Protein AF-A0A8J5RAQ7-F1 (afdb_monomer_lite)

Sequence (171 aa):
MHFQDSLPRLPIPKLEDSCRRYLKAQQPILTAKEFKETSTCVLKFLSDEGPPLQKLLLEDDKYNKHTSYISGYWFDMYLRDRKPLPINYNPLLVFVQEQNLRYNKPLVKATNLVISSARFMKSLRAGILEPEVFHLDPKKSDTDLFRKVTGLLPSKIATYGAYLFKVRIFL

Secondary structure (DSSP, 8-state):
--SGGGPPPPPPPPHHHHHHHHHHHHTTTS-HHHHHHHHHHHHHHHHTTHHHHHHHHHHHHHH-TTS-TTHHHHHHHHHH--S-HHHHT-----PPPPSSGGGGSHHHHHHHHHHHHHHHHHHHHTT-SPPP-EESSHHHHSSHHHHHHHHHS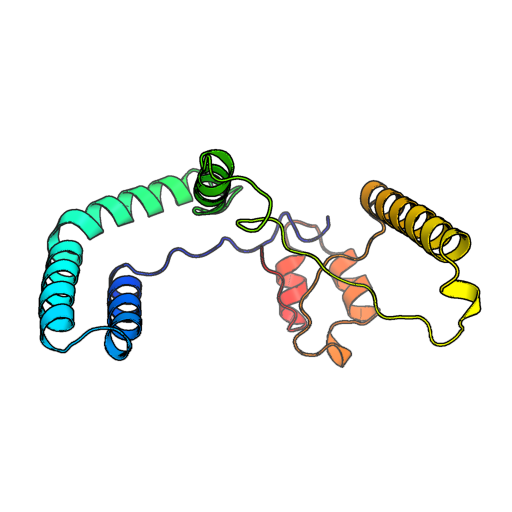-TTTHHHHHHHTTEE---

InterPro domains:
  IPR000542 Acyltransferase ChoActase/COT/CPT [PTHR22589] (2-148)
  IPR039551 Choline/Carnitine o-acyltransferase, domain 1 and 2 [PF00755] (10-135)

pLDDT: mean 94.73, std 5.88, range [50.19, 98.75]

Organism: NCBI:txid2053667

Radius of gyration: 23.25 Å; chains: 1; bounding box: 52×46×55 Å

Foldseek 3Di:
DQQLLAADADDDDDLVVVLVVVLVVCVVPDDPVVSVVSNVVSVCCVVPVVVVVVVVLVVVCVVPVSHYSCPVVVVCVVVPDPPDCPPPPDDDDDDDDDPDCVCVPPVNVVVVVVVVVVVVVVCVVVVNPDDDWAAPPCVQQVDPVNCVQLVPDHNNCSQVSSVVSVIHDHD

Structure (mmCIF, N/CA/C/O backbone):
data_AF-A0A8J5RAQ7-F1
#
_entry.id   AF-A0A8J5RAQ7-F1
#
loop_
_atom_site.group_PDB
_atom_site.id
_atom_site.type_symbol
_atom_site.label_atom_id
_atom_site.label_alt_id
_atom_site.label_comp_id
_atom_site.label_asym_id
_atom_site.label_en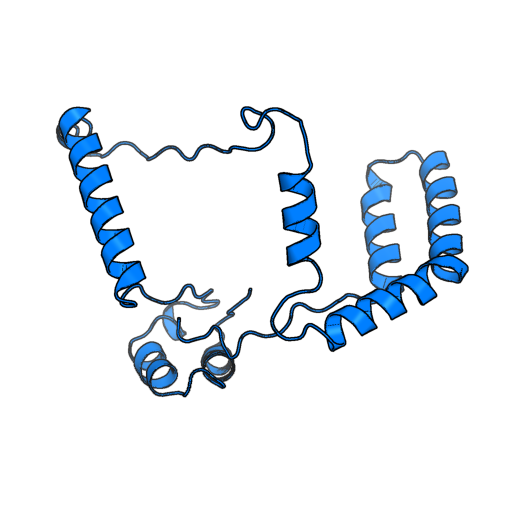tity_id
_atom_site.label_seq_id
_atom_site.pdbx_PDB_ins_code
_atom_site.Cartn_x
_atom_site.Cartn_y
_atom_site.Cartn_z
_atom_site.occupancy
_atom_site.B_iso_or_equiv
_atom_site.auth_seq_id
_atom_site.auth_comp_id
_atom_site.auth_asym_id
_atom_site.auth_atom_id
_atom_site.pdbx_PDB_model_num
ATOM 1 N N . MET A 1 1 ? 2.631 -12.328 -14.528 1.00 85.31 1 MET A N 1
ATOM 2 C CA . MET A 1 1 ? 1.891 -12.049 -13.274 1.00 85.31 1 MET A CA 1
ATOM 3 C C . MET A 1 1 ? 1.709 -13.335 -12.462 1.00 85.31 1 MET A C 1
ATOM 5 O O . MET A 1 1 ? 0.592 -13.761 -12.224 1.00 85.31 1 MET A O 1
ATOM 9 N N . HIS A 1 2 ? 2.803 -13.988 -12.058 1.00 93.38 2 HIS A N 1
ATOM 10 C CA . HIS A 1 2 ? 2.743 -15.377 -11.573 1.00 93.38 2 HIS A CA 1
ATOM 11 C C . HIS A 1 2 ? 2.092 -15.554 -10.194 1.00 93.38 2 HIS A C 1
ATOM 13 O O . HIS A 1 2 ? 1.360 -16.510 -9.967 1.00 93.38 2 HIS A O 1
ATOM 19 N N . PHE A 1 3 ? 2.348 -14.620 -9.278 1.00 94.81 3 PHE A N 1
ATOM 20 C CA . PHE A 1 3 ? 1.933 -14.721 -7.876 1.00 94.81 3 PHE A CA 1
ATOM 21 C C . PHE A 1 3 ? 0.544 -14.137 -7.585 1.00 94.81 3 PHE A C 1
ATOM 23 O O . PHE A 1 3 ? -0.001 -14.397 -6.517 1.00 94.81 3 PHE A O 1
ATOM 30 N N . GLN A 1 4 ? -0.031 -13.373 -8.522 1.00 94.00 4 GLN A N 1
ATOM 31 C CA . GLN A 1 4 ? -1.213 -12.534 -8.281 1.00 94.00 4 GLN A CA 1
ATOM 32 C C . GLN A 1 4 ? -2.428 -13.339 -7.789 1.00 94.00 4 GLN A C 1
ATOM 34 O O . GLN A 1 4 ? -3.054 -12.953 -6.808 1.00 94.00 4 GLN A O 1
ATOM 39 N N . ASP A 1 5 ? -2.690 -14.507 -8.382 1.00 94.00 5 ASP A N 1
ATOM 40 C CA . ASP A 1 5 ? -3.834 -15.365 -8.029 1.00 94.00 5 ASP A CA 1
ATOM 41 C C . ASP A 1 5 ? -3.750 -15.994 -6.627 1.00 94.00 5 ASP A C 1
ATOM 43 O O . ASP A 1 5 ? -4.735 -16.548 -6.139 1.00 94.00 5 ASP A O 1
ATOM 47 N N . SER A 1 6 ? -2.576 -15.965 -5.991 1.00 95.06 6 SER A N 1
ATOM 48 C CA . SER A 1 6 ? -2.341 -16.560 -4.669 1.00 95.06 6 SER A CA 1
ATOM 49 C C . SER A 1 6 ? -1.856 -15.567 -3.620 1.00 95.06 6 SER A C 1
ATOM 51 O O . SER A 1 6 ? -1.401 -15.988 -2.555 1.00 95.06 6 SER A O 1
ATOM 53 N N . LEU A 1 7 ? -1.939 -14.261 -3.892 1.00 95.19 7 LEU A N 1
ATOM 54 C CA . LEU A 1 7 ? -1.598 -13.250 -2.894 1.00 95.19 7 LEU A CA 1
ATOM 55 C C . LEU A 1 7 ? -2.522 -13.363 -1.673 1.00 95.19 7 LEU A C 1
ATOM 57 O O . LEU A 1 7 ? -3.730 -13.580 -1.821 1.00 95.19 7 LEU A O 1
ATOM 61 N N . PRO A 1 8 ? -1.983 -13.219 -0.448 1.00 94.38 8 PRO A N 1
ATOM 62 C CA . PRO A 1 8 ? -2.818 -13.181 0.736 1.00 94.38 8 PRO A CA 1
ATOM 63 C C . PRO A 1 8 ? -3.698 -11.934 0.709 1.00 94.38 8 PRO A C 1
ATOM 65 O O . PRO A 1 8 ? -3.305 -10.864 0.245 1.00 94.38 8 PRO A O 1
ATOM 68 N N . ARG A 1 9 ? -4.888 -12.061 1.284 1.00 94.62 9 ARG A N 1
ATOM 69 C CA . ARG A 1 9 ? -5.801 -10.932 1.431 1.00 94.62 9 ARG A CA 1
ATOM 70 C C . ARG A 1 9 ? -5.270 -9.964 2.483 1.00 94.62 9 ARG A C 1
ATOM 72 O O . ARG A 1 9 ? -4.732 -10.392 3.507 1.00 94.62 9 ARG A O 1
ATOM 79 N N . LEU A 1 10 ? -5.462 -8.670 2.245 1.00 96.56 10 LEU A N 1
ATOM 80 C CA . LEU A 1 10 ? -5.113 -7.638 3.214 1.00 96.56 10 LEU A CA 1
ATOM 81 C C . LEU A 1 10 ? -6.011 -7.788 4.458 1.00 96.56 10 LEU A C 1
ATOM 83 O O . LEU A 1 10 ? -7.233 -7.729 4.323 1.00 96.56 10 LEU A O 1
ATOM 87 N N . PRO A 1 11 ? -5.449 -7.998 5.659 1.00 96.75 11 PRO A N 1
ATOM 88 C CA . PRO A 1 11 ? -6.258 -8.216 6.847 1.00 96.75 11 PRO A CA 1
ATOM 89 C C . PRO A 1 11 ? -6.886 -6.910 7.342 1.00 96.75 11 PRO A C 1
ATOM 91 O O . PRO A 1 11 ? -6.221 -5.876 7.405 1.00 96.75 11 PRO A O 1
ATOM 94 N N . ILE A 1 12 ? -8.139 -6.989 7.793 1.00 98.25 12 ILE A N 1
ATOM 95 C CA . ILE A 1 12 ? -8.783 -5.922 8.563 1.00 98.25 12 ILE A CA 1
ATOM 96 C C . ILE A 1 12 ? -8.392 -6.095 10.044 1.00 98.25 12 ILE A C 1
ATOM 98 O O . ILE A 1 12 ? -8.643 -7.162 10.616 1.00 98.25 12 ILE A O 1
ATOM 102 N N . PRO A 1 13 ? -7.765 -5.095 10.694 1.00 98.31 13 PRO A N 1
ATOM 103 C CA . PRO A 1 13 ? -7.414 -5.177 12.111 1.00 98.31 13 PRO A CA 1
ATOM 104 C C . PRO A 1 13 ? -8.646 -5.268 13.021 1.00 98.31 13 PRO A C 1
ATOM 106 O O . PRO A 1 13 ? -9.733 -4.812 12.667 1.00 98.31 13 PRO A O 1
ATOM 109 N N . LYS A 1 14 ? -8.456 -5.792 14.238 1.00 98.50 14 LYS A N 1
ATOM 110 C CA . LYS A 1 14 ? -9.470 -5.709 15.298 1.00 98.50 14 LYS A CA 1
ATOM 111 C C . LYS A 1 14 ? -9.755 -4.247 15.647 1.00 98.50 14 LYS A C 1
ATOM 113 O O . LYS A 1 14 ? -8.825 -3.438 15.710 1.00 98.50 14 LYS A O 1
ATOM 118 N N . LEU A 1 15 ? -11.020 -3.930 15.916 1.00 98.62 15 LEU A N 1
ATOM 119 C CA . LEU A 1 15 ? -11.459 -2.569 16.220 1.00 98.62 15 LEU A CA 1
ATOM 120 C C . LEU A 1 15 ? -10.743 -2.016 17.462 1.00 98.62 15 LEU A C 1
ATOM 122 O O . LEU A 1 15 ? -10.213 -0.907 17.431 1.00 98.62 15 LEU A O 1
ATOM 126 N N . GLU A 1 16 ? -10.622 -2.827 18.514 1.00 98.44 16 GLU A N 1
ATOM 127 C CA . GLU A 1 16 ? -9.943 -2.483 19.766 1.00 98.44 16 GLU A CA 1
ATOM 128 C C . GLU A 1 16 ? -8.465 -2.149 19.530 1.00 98.44 16 GLU A C 1
ATOM 130 O O . GLU A 1 16 ? -7.929 -1.191 20.093 1.00 98.44 16 GLU A O 1
ATOM 135 N N . ASP A 1 17 ? -7.794 -2.925 18.671 1.00 98.62 17 ASP A N 1
ATOM 136 C CA . ASP A 1 17 ? -6.394 -2.697 18.323 1.00 98.62 17 ASP A CA 1
ATOM 137 C C . ASP A 1 17 ? -6.215 -1.399 17.537 1.00 98.62 17 ASP A C 1
ATOM 139 O O . ASP A 1 17 ? -5.266 -0.659 17.810 1.00 98.62 17 ASP A O 1
ATOM 143 N N . SER A 1 18 ? -7.119 -1.105 16.601 1.00 98.56 18 SER A N 1
ATOM 144 C CA . SER A 1 18 ? -7.130 0.155 15.852 1.00 98.56 18 SER A CA 1
ATOM 145 C C . SER A 1 18 ? -7.355 1.352 16.776 1.00 98.56 18 SER A C 1
ATOM 147 O O . SER A 1 18 ? -6.537 2.271 16.773 1.00 98.56 18 SER A O 1
ATOM 149 N N . CYS A 1 19 ? -8.376 1.316 17.640 1.00 98.62 19 CYS A N 1
ATOM 150 C CA . CYS A 1 19 ? -8.656 2.368 18.624 1.00 98.62 19 CYS A CA 1
ATOM 151 C C . CYS A 1 19 ? -7.471 2.599 19.575 1.00 98.62 19 CYS A C 1
ATOM 153 O O . CYS A 1 19 ? -7.057 3.736 19.813 1.00 98.62 19 CYS A O 1
ATOM 155 N N . ARG A 1 20 ? -6.858 1.522 20.076 1.00 98.56 20 ARG A N 1
ATOM 156 C CA . ARG A 1 20 ? -5.684 1.597 20.956 1.00 98.56 20 ARG A CA 1
ATOM 157 C C . ARG A 1 20 ? -4.463 2.183 20.248 1.00 98.56 20 ARG A C 1
ATOM 159 O O . ARG A 1 20 ? -3.741 2.983 20.841 1.00 98.56 20 ARG A O 1
ATOM 166 N N . ARG A 1 21 ? -4.185 1.767 19.007 1.00 98.75 21 ARG A N 1
ATOM 167 C CA . ARG A 1 21 ? -3.069 2.306 18.205 1.00 98.75 21 ARG A CA 1
ATOM 168 C C . ARG A 1 21 ? -3.299 3.775 17.860 1.00 98.75 21 ARG A C 1
ATOM 170 O O . ARG A 1 21 ? -2.355 4.550 17.964 1.00 98.75 21 ARG A O 1
ATOM 177 N N . TYR A 1 22 ? -4.536 4.151 17.537 1.00 98.62 22 TYR A N 1
ATOM 178 C CA . TYR A 1 22 ? -4.931 5.537 17.314 1.00 98.62 22 TYR A CA 1
ATOM 179 C C . TYR A 1 22 ? -4.633 6.402 18.543 1.00 98.62 22 TYR A C 1
ATOM 181 O O . TYR A 1 22 ? -3.881 7.363 18.429 1.00 98.62 22 TYR A O 1
ATOM 189 N N . LEU A 1 23 ? -5.099 6.016 19.737 1.00 98.56 23 LEU A N 1
ATOM 190 C CA . LEU A 1 23 ? -4.802 6.771 20.962 1.00 98.56 23 LEU A CA 1
ATOM 191 C C . LEU A 1 23 ? -3.295 6.864 21.239 1.00 98.56 23 LEU A C 1
ATOM 193 O O . LEU A 1 23 ? -2.795 7.945 21.532 1.00 98.56 23 LEU A O 1
ATOM 197 N N . LYS A 1 24 ? -2.533 5.777 21.067 1.00 98.50 24 LYS A N 1
ATOM 198 C CA . LYS A 1 24 ? -1.066 5.836 21.209 1.00 98.50 24 LYS A CA 1
ATOM 199 C C . LYS A 1 24 ? -0.411 6.841 20.253 1.00 98.50 24 LYS A C 1
ATOM 201 O O . LYS A 1 24 ? 0.552 7.489 20.645 1.00 98.50 24 LYS A O 1
ATOM 206 N N . ALA A 1 25 ? -0.917 6.973 19.028 1.00 98.50 25 ALA A N 1
ATOM 207 C CA . ALA A 1 25 ? -0.409 7.933 18.049 1.00 98.50 25 ALA A CA 1
ATOM 208 C C . ALA A 1 25 ? -0.816 9.386 18.359 1.00 98.50 25 ALA A C 1
ATOM 210 O O . ALA A 1 25 ? -0.086 10.305 18.001 1.00 98.50 25 ALA A O 1
ATOM 211 N N . GLN A 1 26 ? -1.945 9.592 19.046 1.00 98.44 26 GLN A N 1
ATOM 212 C CA . GLN A 1 26 ? -2.427 10.914 19.466 1.00 98.44 26 GLN A CA 1
ATOM 213 C C . GLN A 1 26 ? -1.694 11.457 20.702 1.00 98.44 26 GLN A C 1
ATOM 215 O O . GLN A 1 26 ? -1.504 12.662 20.842 1.00 98.44 26 GLN A O 1
ATOM 220 N N . GLN A 1 27 ? -1.252 10.575 21.600 1.00 96.56 27 GLN A N 1
ATOM 221 C CA . GLN A 1 27 ? -0.605 10.957 22.857 1.00 96.56 27 GLN A CA 1
ATOM 222 C C . GLN A 1 27 ? 0.580 11.943 22.725 1.00 96.56 27 GLN A C 1
ATOM 224 O O . GLN A 1 27 ? 0.654 12.848 23.551 1.00 96.56 27 GLN A O 1
ATOM 229 N N . PRO A 1 28 ? 1.503 11.823 21.745 1.00 98.12 28 PRO A N 1
ATOM 230 C CA . PRO A 1 28 ? 2.619 12.766 21.618 1.00 98.12 28 PRO A CA 1
ATOM 231 C C . PRO A 1 28 ? 2.253 14.120 20.990 1.00 98.12 28 PRO A C 1
ATOM 233 O O . PRO A 1 28 ? 3.082 15.024 21.029 1.00 98.12 28 PRO A O 1
ATOM 236 N N . ILE A 1 29 ? 1.069 14.264 20.383 1.00 98.19 29 ILE A N 1
ATOM 237 C CA . ILE A 1 29 ? 0.679 15.479 19.641 1.00 98.19 29 ILE A CA 1
ATOM 238 C C . ILE A 1 29 ? -0.403 16.304 20.341 1.00 98.19 29 ILE A C 1
ATOM 240 O O . ILE A 1 29 ? -0.533 17.491 20.055 1.00 98.19 29 ILE A O 1
ATOM 244 N N . LEU A 1 30 ? -1.161 15.698 21.256 1.00 98.44 30 LEU A N 1
ATOM 245 C CA . LEU A 1 30 ? -2.241 16.358 21.982 1.00 98.44 30 LEU A CA 1
ATOM 246 C C . LEU A 1 30 ? -1.800 16.814 23.372 1.00 98.44 30 LEU A C 1
ATOM 248 O O . LEU A 1 30 ? -1.017 16.151 24.055 1.00 98.44 30 LEU A O 1
ATOM 252 N N . THR A 1 31 ? -2.386 17.910 23.846 1.00 98.56 31 THR A N 1
ATOM 253 C CA . THR A 1 31 ? -2.317 18.265 25.265 1.00 98.56 31 THR A CA 1
ATOM 254 C C . THR A 1 31 ? -3.064 17.233 26.117 1.00 98.56 31 THR A C 1
ATOM 256 O O . THR A 1 31 ? -3.940 16.505 25.644 1.00 98.56 31 THR A O 1
ATOM 259 N N . ALA A 1 32 ? -2.781 17.194 27.422 1.00 98.12 32 ALA A N 1
ATOM 260 C CA . ALA A 1 32 ? -3.450 16.266 28.338 1.00 98.12 32 ALA A CA 1
ATOM 261 C C . ALA A 1 32 ? -4.986 16.416 28.341 1.00 98.12 32 ALA A C 1
ATOM 263 O O . ALA A 1 32 ? -5.707 15.424 28.476 1.00 98.12 32 ALA A O 1
ATOM 264 N N . LYS A 1 33 ? -5.490 17.647 28.173 1.00 98.38 33 LYS A N 1
ATOM 265 C CA . LYS A 1 33 ? -6.929 17.929 28.099 1.00 98.38 33 LYS A CA 1
ATOM 266 C C . LYS A 1 33 ? -7.544 17.348 26.819 1.00 98.38 33 LYS A C 1
ATOM 268 O O . LYS A 1 33 ? -8.485 16.565 26.911 1.00 98.38 33 LYS A O 1
ATOM 273 N N . GLU A 1 34 ? -6.975 17.661 25.656 1.00 98.50 34 GLU A N 1
ATOM 274 C CA . GLU A 1 34 ? -7.447 17.163 24.352 1.00 98.50 34 GLU A CA 1
ATOM 275 C C . GLU A 1 34 ? -7.351 15.638 24.254 1.00 98.50 34 GLU A C 1
ATOM 277 O O . GLU A 1 34 ? -8.241 14.979 23.714 1.00 98.50 34 GLU A O 1
ATOM 282 N N . PHE A 1 35 ? -6.296 15.046 24.819 1.00 98.62 35 PHE A N 1
ATOM 283 C CA . PHE A 1 35 ? -6.138 13.597 24.860 1.00 98.62 35 PHE A CA 1
ATOM 284 C C . PHE A 1 35 ? -7.243 12.923 25.682 1.00 98.62 35 PHE A C 1
ATOM 286 O O . PHE A 1 35 ? -7.760 11.876 25.283 1.00 98.62 35 PHE A O 1
ATOM 293 N N . LYS A 1 36 ? -7.644 13.519 26.814 1.00 98.50 36 LYS A N 1
ATOM 294 C CA . LYS A 1 36 ? -8.751 13.016 27.643 1.00 98.50 36 LYS A CA 1
ATOM 295 C C . LYS A 1 36 ? -10.087 13.079 26.899 1.00 98.50 36 LYS A C 1
ATOM 297 O O . LYS A 1 36 ? -10.853 12.113 26.931 1.00 98.50 36 LYS A O 1
ATOM 302 N N . GLU A 1 37 ? -10.353 14.188 26.215 1.00 98.50 37 GLU A N 1
ATOM 303 C CA . GLU A 1 37 ? -11.547 14.357 25.378 1.00 98.50 37 GLU A CA 1
ATOM 304 C C . GLU A 1 37 ? -11.559 13.325 24.238 1.00 98.50 37 GLU A C 1
ATOM 306 O O . GLU A 1 37 ? -12.511 12.556 24.101 1.00 98.50 37 GLU A O 1
ATOM 311 N N . THR A 1 38 ? -10.445 13.197 23.512 1.00 98.56 38 THR A N 1
ATOM 312 C CA . THR A 1 38 ? -10.267 12.216 22.429 1.00 98.56 38 THR A CA 1
ATOM 313 C C . THR A 1 38 ? -10.455 10.780 22.916 1.00 98.56 38 THR A C 1
ATOM 315 O O . THR A 1 38 ? -11.150 9.993 22.276 1.00 98.56 38 THR A O 1
ATOM 318 N N . SER A 1 39 ? -9.883 10.431 24.070 1.00 98.31 39 SER A N 1
ATOM 319 C CA . SER A 1 39 ? -10.031 9.102 24.676 1.00 98.31 39 SER A CA 1
ATOM 320 C C . SER A 1 39 ? -11.489 8.783 24.987 1.00 98.31 39 SER A C 1
ATOM 322 O O . SER A 1 39 ? -11.940 7.670 24.731 1.00 98.31 39 SER A O 1
ATOM 324 N N . THR A 1 40 ? -12.247 9.766 25.475 1.00 98.44 40 THR A N 1
ATOM 325 C CA . THR A 1 40 ? -13.681 9.606 25.753 1.00 98.44 40 THR A CA 1
ATOM 326 C C . THR A 1 40 ? -14.462 9.328 24.466 1.00 98.44 40 THR A C 1
ATOM 328 O O . THR A 1 40 ? -15.258 8.390 24.424 1.00 98.44 40 THR A O 1
ATOM 331 N N . CYS A 1 41 ? -14.190 10.075 23.391 1.00 98.56 41 CYS A N 1
ATOM 332 C CA . CYS A 1 41 ? -14.810 9.848 22.082 1.00 98.56 41 CYS A CA 1
ATOM 333 C C . CYS A 1 41 ? -14.483 8.459 21.518 1.00 98.56 41 CYS A C 1
ATOM 335 O O . CYS A 1 41 ? -15.378 7.760 21.047 1.00 98.56 41 CYS A O 1
ATOM 337 N N . VAL A 1 42 ? -13.220 8.030 21.602 1.00 98.50 42 VAL A N 1
ATOM 338 C CA . VAL A 1 42 ? -12.786 6.712 21.112 1.00 98.50 42 VAL A CA 1
ATOM 339 C C . VAL A 1 42 ? -13.439 5.579 21.899 1.00 98.50 42 VAL A C 1
ATOM 341 O O . VAL A 1 42 ? -13.849 4.590 21.298 1.00 98.50 42 VAL A O 1
ATOM 344 N N . LEU A 1 43 ? -13.573 5.716 23.222 1.00 98.12 43 LEU A N 1
ATOM 345 C CA . LEU A 1 43 ? -14.268 4.724 24.045 1.00 98.12 43 LEU A CA 1
ATOM 346 C C . LEU A 1 43 ? -15.754 4.636 23.688 1.00 98.12 43 LEU A C 1
ATOM 348 O O . LEU A 1 43 ? -16.264 3.529 23.542 1.00 98.12 43 LEU A O 1
ATOM 352 N N . LYS A 1 44 ? -16.424 5.778 23.476 1.00 98.44 44 LYS A N 1
ATOM 353 C CA . LYS A 1 44 ? -17.820 5.802 23.020 1.00 98.44 44 LYS A CA 1
ATOM 354 C C . LYS A 1 44 ? -17.974 5.134 21.652 1.00 98.44 44 LYS A C 1
ATOM 356 O O . LYS A 1 44 ? -18.860 4.303 21.480 1.00 98.44 44 LYS A O 1
ATOM 361 N N . PHE A 1 45 ? -17.093 5.453 20.703 1.00 98.69 45 PHE A N 1
ATOM 362 C CA . PHE A 1 45 ? -17.083 4.818 19.385 1.00 98.69 45 PHE A CA 1
ATOM 363 C C . PHE A 1 45 ? -16.895 3.303 19.499 1.00 98.69 45 PHE A C 1
ATOM 365 O O . PHE A 1 45 ? -17.622 2.545 18.869 1.00 98.69 45 PHE A O 1
ATOM 372 N N . LEU A 1 46 ? -15.971 2.849 20.348 1.00 98.19 46 LEU A N 1
ATOM 373 C CA . LEU A 1 46 ? -15.718 1.426 20.556 1.00 98.19 46 LEU A CA 1
ATOM 374 C C . LEU A 1 46 ? -16.930 0.680 21.142 1.00 98.19 46 LEU A C 1
ATOM 376 O O . LEU A 1 46 ? -17.116 -0.492 20.827 1.00 98.19 46 LEU A O 1
ATOM 380 N N . SER A 1 47 ? -17.742 1.334 21.978 1.00 97.50 47 SER A N 1
ATOM 381 C CA . SER A 1 47 ? -18.921 0.715 22.598 1.00 97.50 47 SER A CA 1
ATOM 382 C C . SER A 1 47 ? -20.204 0.794 21.768 1.00 97.50 47 SER A C 1
ATOM 384 O O . SER A 1 47 ? -21.106 -0.001 22.010 1.00 97.50 47 SER A O 1
ATOM 386 N N . ASP A 1 48 ? -20.307 1.754 20.846 1.00 98.06 48 ASP A N 1
ATOM 387 C CA . ASP A 1 48 ? -21.570 2.120 20.192 1.00 98.06 48 ASP A CA 1
ATOM 388 C C . ASP A 1 48 ? -21.485 1.974 18.661 1.00 98.06 48 ASP A C 1
ATOM 390 O O . ASP A 1 48 ? -21.769 0.907 18.119 1.00 98.06 48 ASP A O 1
ATOM 394 N N . GLU A 1 49 ? -21.025 3.007 17.950 1.00 98.06 49 GLU A N 1
ATOM 395 C CA . GLU A 1 49 ? -21.039 3.058 16.477 1.00 98.06 49 GLU A CA 1
ATOM 396 C C . GLU A 1 49 ? -19.980 2.166 15.801 1.00 98.06 49 GLU A C 1
ATOM 398 O O . GLU A 1 49 ? -20.161 1.706 14.674 1.00 98.06 49 GLU A O 1
ATOM 403 N N . GLY A 1 50 ? -18.857 1.906 16.467 1.00 98.62 50 GLY A N 1
ATOM 404 C CA . GLY A 1 50 ? -17.725 1.173 15.907 1.00 98.62 50 GLY A CA 1
ATOM 405 C C . GLY A 1 50 ? -18.033 -0.293 15.582 1.00 98.62 50 GLY A C 1
ATOM 406 O O . GLY A 1 50 ? -17.774 -0.712 14.452 1.00 98.62 50 GLY A O 1
ATOM 407 N N . PRO A 1 51 ? -18.593 -1.095 16.510 1.00 98.69 51 PRO A N 1
ATOM 408 C CA . PRO A 1 51 ? -18.938 -2.494 16.253 1.00 98.69 51 PRO A CA 1
ATOM 409 C C . PRO A 1 51 ? -19.843 -2.739 15.027 1.00 98.69 51 PRO A C 1
ATOM 411 O O . PRO A 1 51 ? -19.483 -3.600 14.214 1.00 98.69 51 PRO A O 1
ATOM 414 N N . PRO A 1 52 ? -20.974 -2.025 14.816 1.00 98.69 52 PRO A N 1
ATOM 415 C CA . PRO A 1 52 ? -21.792 -2.227 13.621 1.00 98.69 52 PRO A CA 1
ATOM 416 C C . PRO A 1 52 ? -21.064 -1.815 12.335 1.00 98.69 52 PRO A C 1
ATOM 418 O O . PRO A 1 52 ? -21.165 -2.526 11.336 1.00 98.69 52 PRO A O 1
ATOM 421 N N . LEU A 1 53 ? -20.265 -0.742 12.350 1.00 98.69 53 LEU A N 1
ATOM 422 C CA . LEU A 1 53 ? -19.462 -0.338 11.189 1.00 98.69 53 LEU A CA 1
ATOM 423 C C . LEU A 1 53 ? -18.365 -1.358 10.851 1.00 98.69 53 LEU A C 1
ATOM 425 O O . LEU A 1 53 ? -18.184 -1.712 9.687 1.00 98.69 53 LEU A O 1
ATOM 429 N N . GLN A 1 54 ? -17.667 -1.881 11.860 1.00 98.62 54 GLN A N 1
ATOM 430 C CA . GLN A 1 54 ? -16.660 -2.929 11.687 1.00 98.62 54 GLN A CA 1
ATOM 431 C C . GLN A 1 54 ? -17.288 -4.202 11.110 1.00 98.62 54 GLN A C 1
ATOM 433 O O . GLN A 1 54 ? -16.687 -4.854 10.257 1.00 98.62 54 GLN A O 1
ATOM 438 N N . LYS A 1 55 ? -18.504 -4.553 11.546 1.00 98.62 55 LYS A N 1
ATOM 439 C CA . LYS A 1 55 ? -19.250 -5.686 10.992 1.00 98.62 55 LYS A CA 1
ATOM 440 C C . LYS A 1 55 ? -19.545 -5.482 9.505 1.00 98.62 55 LYS A C 1
ATOM 442 O O . LYS A 1 55 ? -19.248 -6.379 8.723 1.00 98.62 55 LYS A O 1
ATOM 447 N N . LEU A 1 56 ? -20.049 -4.309 9.116 1.00 98.50 56 LEU A N 1
ATOM 448 C CA . LEU A 1 56 ? -20.305 -3.978 7.709 1.00 98.50 56 LEU A CA 1
ATOM 449 C C . LEU A 1 56 ? -19.025 -4.045 6.864 1.00 98.50 56 LEU A C 1
ATOM 451 O O . LEU A 1 56 ? -19.038 -4.627 5.784 1.00 98.50 56 LEU A O 1
ATOM 455 N N . LEU A 1 57 ? -17.908 -3.523 7.380 1.00 98.50 57 LEU A N 1
ATOM 456 C CA . LEU A 1 57 ? -16.609 -3.584 6.706 1.00 98.50 57 LEU A CA 1
ATOM 457 C C . LEU A 1 57 ? -16.138 -5.031 6.476 1.00 98.50 57 LEU A C 1
ATOM 459 O O . LEU A 1 57 ? -15.658 -5.371 5.397 1.00 98.50 57 LEU A O 1
ATOM 463 N N . LEU A 1 58 ? -16.279 -5.893 7.485 1.00 98.44 58 LEU A N 1
ATOM 464 C CA . LEU A 1 58 ? -15.923 -7.312 7.385 1.00 98.44 58 LEU A CA 1
ATOM 465 C C . LEU A 1 58 ? -16.848 -8.079 6.431 1.00 98.44 58 LEU A C 1
ATOM 467 O O . LEU A 1 58 ? -16.400 -8.999 5.745 1.00 98.44 58 LEU A O 1
ATOM 471 N N . GLU A 1 59 ? -18.136 -7.735 6.402 1.00 98.38 59 GLU A N 1
ATOM 472 C CA . GLU A 1 59 ? -19.104 -8.321 5.476 1.00 98.38 59 GLU A CA 1
ATOM 473 C C . GLU A 1 59 ? -18.783 -7.938 4.030 1.00 98.38 59 GLU A C 1
ATOM 475 O O . GLU A 1 59 ? -18.686 -8.831 3.188 1.00 98.38 59 GLU A O 1
ATOM 480 N N . ASP A 1 60 ? -18.529 -6.657 3.752 1.00 98.00 60 ASP A N 1
ATOM 481 C CA . ASP A 1 60 ? -18.130 -6.185 2.423 1.00 98.00 60 ASP A CA 1
ATOM 482 C C . ASP A 1 60 ? -16.837 -6.864 1.938 1.00 98.00 60 ASP A C 1
ATOM 484 O O . ASP A 1 60 ? -16.795 -7.433 0.843 1.00 98.00 60 ASP A O 1
ATOM 488 N N . ASP A 1 61 ? -15.815 -6.935 2.796 1.00 97.81 61 ASP A N 1
ATOM 489 C CA . ASP A 1 61 ? -14.568 -7.644 2.502 1.00 97.81 61 ASP A CA 1
ATOM 490 C C . ASP A 1 61 ? -14.814 -9.129 2.177 1.00 97.81 61 ASP A C 1
ATOM 492 O O . ASP A 1 61 ? -14.232 -9.684 1.242 1.00 97.81 61 ASP A O 1
ATOM 496 N N . LYS A 1 62 ? -15.727 -9.789 2.899 1.00 97.56 62 LYS A N 1
ATOM 497 C CA . LYS A 1 62 ? -16.079 -11.194 2.653 1.00 97.56 62 LYS A CA 1
ATOM 498 C C . LYS A 1 62 ? -16.749 -11.403 1.291 1.00 97.56 62 LYS A C 1
ATOM 500 O O . LYS A 1 62 ? -16.525 -12.462 0.692 1.00 97.56 62 LYS A O 1
ATOM 505 N N . TYR A 1 63 ? -17.553 -10.451 0.816 1.00 97.56 63 TYR A N 1
ATOM 506 C CA . TYR A 1 63 ? -18.181 -10.507 -0.510 1.00 97.56 63 TYR A CA 1
ATOM 507 C C . TYR A 1 63 ? -17.193 -10.156 -1.636 1.00 97.56 63 TYR A C 1
ATOM 509 O O . TYR A 1 63 ? -17.260 -10.746 -2.714 1.00 97.56 63 TYR A O 1
ATOM 517 N N . ASN A 1 64 ? -16.204 -9.298 -1.369 1.00 97.06 64 ASN A N 1
ATOM 518 C CA . ASN A 1 64 ? -15.264 -8.769 -2.361 1.00 97.06 64 ASN A CA 1
ATOM 519 C C . ASN A 1 64 ? -13.852 -9.383 -2.265 1.00 97.06 64 ASN A C 1
ATOM 521 O O . ASN A 1 64 ? -12.836 -8.690 -2.237 1.00 97.06 64 ASN A O 1
ATOM 525 N N . LYS A 1 65 ? -13.752 -10.720 -2.273 1.00 95.25 65 LYS A N 1
ATOM 526 C CA . LYS A 1 65 ? -12.471 -11.437 -2.062 1.00 95.25 65 LYS A CA 1
ATOM 527 C C . LYS A 1 65 ? -11.389 -11.217 -3.122 1.00 95.25 65 LYS A C 1
ATOM 529 O O . LYS A 1 65 ? -10.236 -11.547 -2.864 1.00 95.25 65 LYS A O 1
ATOM 534 N N . HIS A 1 66 ? -11.766 -10.720 -4.294 1.00 94.81 66 HIS A N 1
ATOM 535 C CA . HIS A 1 66 ? -10.877 -10.474 -5.430 1.00 94.81 66 HIS A CA 1
ATOM 536 C C . HIS A 1 66 ? -10.118 -9.137 -5.324 1.00 94.81 66 HIS A C 1
ATOM 538 O O . HIS A 1 66 ? -9.322 -8.820 -6.200 1.00 94.81 66 HIS A O 1
ATOM 544 N N . THR A 1 67 ? -10.373 -8.349 -4.275 1.00 96.19 67 THR A N 1
ATOM 545 C CA . THR A 1 67 ? -9.728 -7.059 -4.003 1.00 96.19 67 THR A CA 1
ATOM 546 C C . THR A 1 67 ? -9.459 -6.902 -2.497 1.00 96.19 67 THR A C 1
ATOM 548 O O . THR A 1 67 ? -9.654 -7.840 -1.716 1.00 96.19 67 THR A O 1
ATOM 551 N N . SER A 1 68 ? -8.973 -5.732 -2.081 1.00 97.12 68 SER A N 1
ATOM 552 C CA . SER A 1 68 ? -8.802 -5.355 -0.677 1.00 97.12 68 SER A CA 1
ATOM 553 C C . SER A 1 68 ? -9.847 -4.326 -0.244 1.00 97.12 68 SER A C 1
ATOM 555 O O . SER A 1 68 ? -10.255 -3.475 -1.037 1.00 97.12 68 SER A O 1
ATOM 557 N N . TYR A 1 69 ? -10.218 -4.357 1.041 1.00 97.50 69 TYR A N 1
ATOM 558 C CA . TYR A 1 69 ? -11.216 -3.456 1.631 1.00 97.50 69 TYR A CA 1
ATOM 559 C C . TYR A 1 69 ? -10.907 -1.958 1.449 1.00 97.50 69 TYR A C 1
ATOM 561 O O . TYR A 1 69 ? -11.802 -1.129 1.566 1.00 97.50 69 TYR A O 1
ATOM 569 N N . ILE A 1 70 ? -9.641 -1.593 1.208 1.00 97.62 70 ILE A N 1
ATOM 570 C CA . ILE A 1 70 ? -9.187 -0.196 1.177 1.00 97.62 70 ILE A CA 1
ATOM 571 C C . ILE A 1 70 ? -8.978 0.350 -0.236 1.00 97.62 70 ILE A C 1
ATOM 573 O O . ILE A 1 70 ? -9.045 1.561 -0.423 1.00 97.62 70 ILE A O 1
ATOM 577 N N . SER A 1 71 ? -8.730 -0.504 -1.236 1.00 96.88 71 SER A N 1
ATOM 578 C CA . SER A 1 71 ? -8.280 -0.053 -2.562 1.00 96.88 71 SER A CA 1
ATOM 579 C C . SER A 1 71 ? -9.269 0.918 -3.216 1.00 96.88 71 SER A C 1
ATOM 581 O O . SER A 1 71 ? -8.868 1.999 -3.646 1.00 96.88 71 SER A O 1
ATOM 583 N N . GLY A 1 72 ? -10.562 0.578 -3.218 1.00 97.12 72 GLY A N 1
ATOM 584 C CA . GLY A 1 72 ? -11.609 1.427 -3.793 1.00 97.12 72 GLY A CA 1
ATOM 585 C C . GLY A 1 72 ? -11.716 2.786 -3.100 1.00 97.12 72 GLY A C 1
ATOM 586 O O . GLY A 1 72 ? -11.655 3.817 -3.766 1.00 97.12 72 GLY A O 1
ATOM 587 N N . TYR A 1 73 ? -11.798 2.799 -1.765 1.00 96.88 73 TYR A N 1
ATOM 588 C CA . TYR A 1 73 ? -11.864 4.040 -0.983 1.00 96.88 73 TYR A CA 1
ATOM 589 C C . TYR A 1 73 ? -10.613 4.908 -1.149 1.00 96.88 73 TYR A C 1
ATOM 591 O O . TYR A 1 73 ? -10.715 6.131 -1.208 1.00 96.88 73 TYR A O 1
ATOM 599 N N . TRP A 1 74 ? -9.435 4.289 -1.257 1.00 97.06 74 TRP A N 1
ATOM 600 C CA . TRP A 1 74 ? -8.181 5.005 -1.464 1.00 97.06 74 TRP A CA 1
ATOM 601 C C . TRP A 1 74 ? -8.146 5.690 -2.832 1.00 97.06 74 TRP A C 1
ATOM 603 O O . TRP A 1 74 ? -7.826 6.873 -2.908 1.00 97.06 74 TRP A O 1
ATOM 613 N N . PHE A 1 75 ? -8.539 4.994 -3.905 1.00 97.81 75 PHE A N 1
ATOM 614 C CA . PHE A 1 75 ? -8.665 5.615 -5.227 1.00 97.81 75 PHE A CA 1
ATOM 615 C C . PHE A 1 75 ? -9.699 6.741 -5.236 1.00 97.81 75 PHE A C 1
ATOM 617 O O . PHE A 1 75 ? -9.417 7.822 -5.749 1.00 97.81 75 PHE A O 1
ATOM 624 N N . ASP A 1 76 ? -10.870 6.508 -4.645 1.00 98.00 76 ASP A N 1
ATOM 625 C CA . ASP A 1 76 ? -11.951 7.491 -4.583 1.00 98.00 76 ASP A CA 1
ATOM 626 C C . ASP A 1 76 ? -11.517 8.775 -3.857 1.00 98.00 76 ASP A C 1
ATOM 628 O O . ASP A 1 76 ? -11.794 9.872 -4.337 1.00 98.00 76 ASP A O 1
ATOM 632 N N . MET A 1 77 ? -10.740 8.657 -2.772 1.00 97.62 77 MET A N 1
ATOM 633 C CA . MET A 1 77 ? -10.164 9.800 -2.054 1.00 97.62 77 MET A CA 1
ATOM 634 C C . MET A 1 77 ? -9.328 10.707 -2.972 1.00 97.62 77 MET A C 1
ATOM 636 O O . MET A 1 77 ? -9.535 11.920 -2.978 1.00 97.62 77 MET A O 1
ATOM 640 N N . TYR A 1 78 ? -8.412 10.143 -3.768 1.00 96.88 78 TYR A N 1
ATOM 641 C CA . TYR A 1 78 ? -7.580 10.937 -4.685 1.00 96.88 78 TYR A CA 1
ATOM 642 C C . TYR A 1 78 ? -8.359 11.456 -5.893 1.00 96.88 78 TYR A C 1
ATOM 644 O O . TYR A 1 78 ? -8.131 12.580 -6.329 1.00 96.88 78 TYR A O 1
ATOM 652 N N . LEU A 1 79 ? -9.268 10.651 -6.450 1.00 97.81 79 LEU A N 1
ATOM 653 C CA . LEU A 1 79 ? -10.010 11.014 -7.659 1.00 97.81 79 LEU A CA 1
ATOM 654 C C . LEU A 1 79 ? -11.099 12.063 -7.396 1.00 97.81 79 LEU A C 1
ATOM 656 O O . LEU A 1 79 ? -11.455 12.808 -8.311 1.00 97.81 79 LEU A O 1
ATOM 660 N N . ARG A 1 80 ? -11.625 12.138 -6.167 1.00 97.94 80 ARG A N 1
ATOM 661 C CA . ARG A 1 80 ? -12.620 13.148 -5.776 1.00 97.94 80 ARG A CA 1
ATOM 662 C C . ARG A 1 80 ? -12.019 1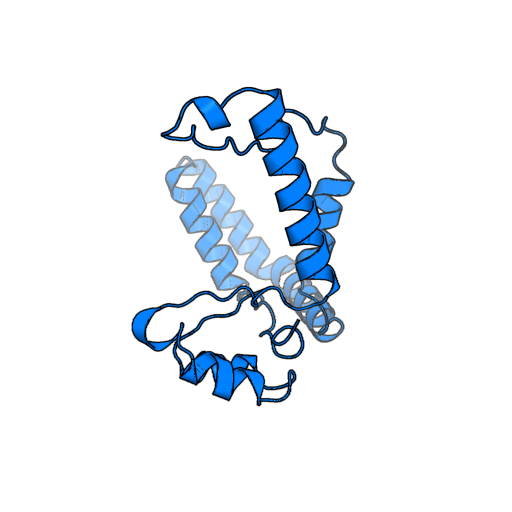4.473 -5.340 1.00 97.94 80 ARG A C 1
ATOM 664 O O . ARG A 1 80 ? -12.713 15.487 -5.446 1.00 97.94 80 ARG A O 1
ATOM 671 N N . ASP A 1 81 ? -10.784 14.497 -4.840 1.00 97.75 81 ASP A N 1
ATOM 672 C CA . ASP A 1 81 ? -10.189 15.758 -4.407 1.00 97.75 81 ASP A CA 1
ATOM 673 C C . ASP A 1 81 ? -10.033 16.725 -5.594 1.00 97.75 81 ASP A C 1
ATOM 675 O O . ASP A 1 81 ? -9.642 16.369 -6.706 1.00 97.75 81 ASP A O 1
ATOM 679 N N . ARG A 1 82 ? -10.392 17.984 -5.351 1.00 97.88 82 ARG A N 1
ATOM 680 C CA . ARG A 1 82 ? -10.373 19.078 -6.323 1.00 97.88 82 ARG A CA 1
ATOM 681 C C . ARG A 1 82 ? -9.132 19.953 -6.188 1.00 97.88 82 ARG A C 1
ATOM 683 O O . ARG A 1 82 ? -8.970 20.884 -6.978 1.00 97.88 82 ARG A O 1
ATOM 690 N N . LYS A 1 83 ? -8.258 19.677 -5.214 1.00 98.06 83 LYS A N 1
ATOM 691 C CA . LYS A 1 83 ? -6.951 20.332 -5.130 1.00 98.06 83 LYS A CA 1
ATOM 692 C C . LYS A 1 83 ? -6.141 20.081 -6.409 1.00 98.06 83 LYS A C 1
ATOM 694 O O . LYS A 1 83 ? -6.175 18.978 -6.955 1.00 98.06 83 LYS A O 1
ATOM 699 N N . PRO A 1 84 ? -5.379 21.078 -6.888 1.00 97.69 84 PRO A N 1
ATOM 700 C CA . PRO A 1 84 ? -4.486 20.886 -8.023 1.00 97.69 84 PRO A CA 1
ATOM 701 C C . PRO A 1 84 ? -3.498 19.740 -7.775 1.00 97.69 84 PRO A C 1
ATOM 703 O O . PRO A 1 84 ? -2.906 19.659 -6.702 1.00 97.69 84 PRO A O 1
ATOM 706 N N . LEU A 1 85 ? -3.270 18.885 -8.776 1.00 97.50 85 LEU A N 1
ATOM 707 C CA . LEU A 1 85 ? -2.301 17.785 -8.670 1.00 97.50 85 LEU A CA 1
ATOM 708 C C . LEU A 1 85 ? -0.854 18.248 -8.398 1.00 97.50 85 LEU A C 1
ATOM 710 O O . LEU A 1 85 ? -0.176 17.604 -7.588 1.00 97.50 85 LEU A O 1
ATOM 714 N N . PRO A 1 86 ? -0.346 19.335 -9.027 1.00 96.56 86 PRO A N 1
ATOM 715 C CA . PRO A 1 86 ? 0.977 19.856 -8.699 1.00 96.56 86 PRO A CA 1
ATOM 716 C C . PRO A 1 86 ? 1.059 20.255 -7.225 1.00 96.56 86 PRO A C 1
ATOM 718 O O . PRO A 1 86 ? 0.108 20.816 -6.686 1.00 96.56 86 PRO A O 1
ATOM 721 N N . ILE A 1 87 ? 2.211 20.006 -6.597 1.00 93.94 87 ILE A N 1
ATOM 722 C CA . ILE A 1 87 ? 2.516 20.303 -5.184 1.00 93.94 87 ILE A CA 1
ATOM 723 C C . ILE A 1 87 ? 1.760 19.408 -4.189 1.00 93.94 87 ILE A C 1
ATOM 725 O O . ILE A 1 87 ? 2.380 18.898 -3.262 1.00 93.94 87 ILE A O 1
ATOM 729 N N . ASN A 1 88 ? 0.456 19.189 -4.371 1.00 96.62 88 ASN A N 1
ATOM 730 C CA . ASN A 1 88 ? -0.355 18.431 -3.413 1.00 96.62 88 ASN A CA 1
ATOM 731 C C . ASN A 1 88 ? -0.162 16.915 -3.532 1.00 96.62 88 ASN A C 1
ATOM 733 O O . ASN A 1 88 ? -0.180 16.227 -2.514 1.00 96.62 88 ASN A O 1
ATOM 737 N N . TYR A 1 89 ? 0.006 16.401 -4.758 1.00 96.12 89 TYR A N 1
ATOM 738 C CA . TYR A 1 89 ? -0.043 14.959 -5.010 1.00 96.12 89 TYR A CA 1
ATOM 739 C C . TYR A 1 89 ? 1.108 14.403 -5.825 1.00 96.12 89 TYR A C 1
ATOM 741 O O . TYR A 1 89 ? 1.593 13.336 -5.477 1.00 96.12 89 TYR A O 1
ATOM 749 N N . ASN A 1 90 ? 1.542 15.074 -6.893 1.00 96.75 90 ASN A N 1
ATOM 750 C CA . ASN A 1 90 ? 2.526 14.503 -7.816 1.00 96.75 90 ASN A CA 1
ATOM 751 C C . ASN A 1 90 ? 3.953 14.593 -7.236 1.00 96.75 90 ASN A C 1
ATOM 753 O O . ASN A 1 90 ? 4.518 15.692 -7.243 1.00 96.75 90 ASN A O 1
ATOM 757 N N . PRO A 1 91 ? 4.575 13.485 -6.774 1.00 95.50 91 PRO A N 1
ATOM 758 C CA . PRO A 1 91 ? 5.975 13.506 -6.371 1.00 95.50 91 PRO A CA 1
ATOM 759 C C . PRO A 1 91 ? 6.890 13.505 -7.604 1.00 95.50 91 PRO A C 1
ATOM 761 O O . PRO A 1 91 ? 6.478 13.153 -8.711 1.00 95.50 91 PRO A O 1
ATOM 764 N N . LEU A 1 92 ? 8.165 13.839 -7.401 1.00 95.31 92 LEU A N 1
ATOM 765 C CA . LEU A 1 92 ? 9.199 13.756 -8.430 1.00 95.31 92 LEU A CA 1
ATOM 766 C C . LEU A 1 92 ? 10.362 12.889 -7.945 1.00 95.31 92 LEU A C 1
ATOM 768 O O . LEU A 1 92 ? 10.890 13.100 -6.855 1.00 95.31 92 LEU A O 1
ATOM 772 N N . LEU A 1 93 ? 10.795 11.958 -8.793 1.00 92.56 93 LEU A N 1
ATOM 773 C CA . LEU A 1 93 ? 12.060 11.245 -8.640 1.00 92.56 93 LEU A CA 1
ATOM 774 C C . LEU A 1 93 ? 13.074 11.820 -9.629 1.00 92.56 93 LEU A C 1
ATOM 776 O O . LEU A 1 93 ? 12.764 12.013 -10.805 1.00 92.56 93 LEU A O 1
ATOM 780 N N . VAL A 1 94 ? 14.291 12.084 -9.156 1.00 93.75 94 VAL A N 1
ATOM 781 C CA . VAL A 1 94 ? 15.379 12.625 -9.977 1.00 93.75 94 VAL A CA 1
ATOM 782 C C . VAL A 1 94 ? 16.451 11.557 -10.147 1.00 93.75 94 VAL A C 1
ATOM 784 O O . VAL A 1 94 ? 16.946 11.000 -9.169 1.00 93.75 94 VAL A O 1
ATOM 787 N N . PHE A 1 95 ? 16.821 11.272 -11.396 1.00 90.75 95 PHE A N 1
ATOM 788 C CA . PHE A 1 95 ? 17.906 10.341 -11.693 1.00 90.75 95 PHE A CA 1
ATOM 789 C C . PHE A 1 95 ? 19.263 10.928 -11.308 1.00 90.75 95 PHE A C 1
ATOM 791 O O . PHE A 1 95 ? 19.551 12.095 -11.587 1.00 90.75 95 PHE A O 1
ATOM 798 N N . VAL A 1 96 ? 20.129 10.079 -10.758 1.00 92.44 96 VAL A N 1
ATOM 799 C CA . VAL A 1 96 ? 21.530 10.419 -10.495 1.00 92.44 96 VAL A CA 1
ATOM 800 C C . VAL A 1 96 ? 22.246 10.735 -11.819 1.00 92.44 96 VAL A C 1
ATOM 802 O O . VAL A 1 96 ? 21.852 10.297 -12.909 1.00 92.44 96 VAL A O 1
ATOM 805 N N . GLN A 1 97 ? 23.270 11.581 -11.747 1.00 91.06 97 GLN A N 1
ATOM 806 C CA . GLN A 1 97 ? 24.121 11.866 -12.897 1.00 91.06 97 GLN A CA 1
ATOM 807 C C . GLN A 1 97 ? 25.055 10.687 -13.177 1.00 91.06 97 GLN A C 1
ATOM 809 O O . GLN A 1 97 ? 25.596 10.074 -12.260 1.00 91.06 97 GLN A O 1
ATOM 814 N N . GLU A 1 98 ? 25.257 10.390 -14.458 1.00 92.44 98 GLU A N 1
ATOM 815 C CA . GLU A 1 98 ? 26.179 9.338 -14.875 1.00 92.44 98 GLU A CA 1
ATOM 816 C C . GLU A 1 98 ? 27.621 9.767 -14.601 1.00 92.44 98 GLU A C 1
ATOM 818 O O . GLU A 1 98 ? 27.969 10.930 -14.822 1.00 92.44 98 GLU A O 1
ATOM 823 N N . GLN A 1 99 ? 28.479 8.823 -14.206 1.00 93.81 99 GLN A N 1
ATOM 824 C CA . GLN A 1 99 ? 29.915 9.089 -14.033 1.00 93.81 99 GLN A CA 1
ATOM 825 C C . GLN A 1 99 ? 30.560 9.551 -15.348 1.00 93.81 99 GLN A C 1
ATOM 827 O O . GLN A 1 99 ? 31.425 10.424 -15.366 1.00 93.81 99 GLN A O 1
ATOM 832 N N . ASN A 1 100 ? 30.112 8.992 -16.478 1.00 94.50 100 ASN A N 1
ATOM 833 C CA . ASN A 1 100 ? 30.577 9.396 -17.796 1.00 94.50 100 ASN A CA 1
ATOM 834 C C . ASN A 1 100 ? 29.698 10.519 -18.369 1.00 94.50 100 ASN A C 1
ATOM 836 O O . ASN A 1 100 ? 28.582 10.290 -18.846 1.00 94.50 100 ASN A O 1
ATOM 840 N N . LEU A 1 101 ? 30.261 11.730 -18.403 1.00 93.31 101 LEU A N 1
ATOM 841 C CA . LEU A 1 101 ? 29.584 12.961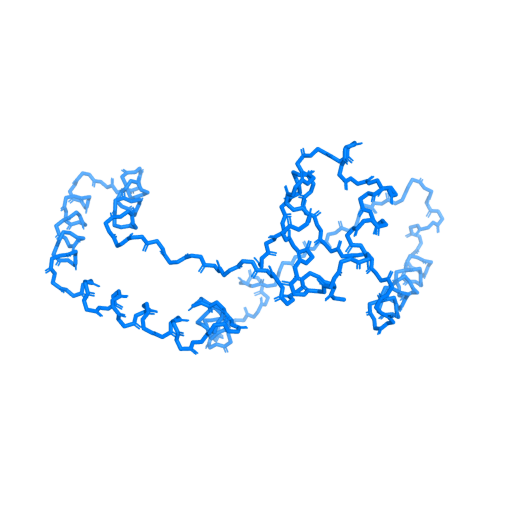 -18.822 1.00 93.31 101 LEU A CA 1
ATOM 842 C C . LEU A 1 101 ? 28.998 12.914 -20.240 1.00 93.31 101 LEU A C 1
ATOM 844 O O . LEU A 1 101 ? 28.042 13.638 -20.525 1.00 93.31 101 LEU A O 1
ATOM 848 N N . ARG A 1 102 ? 29.493 12.042 -21.133 1.00 95.06 102 ARG A N 1
ATOM 849 C CA . ARG A 1 102 ? 28.924 11.895 -22.485 1.00 95.06 102 ARG A CA 1
ATOM 850 C C . ARG A 1 102 ? 27.449 11.487 -22.450 1.00 95.06 102 ARG A C 1
ATOM 852 O O . ARG A 1 102 ? 26.686 11.908 -23.315 1.00 95.06 102 ARG A O 1
ATOM 859 N N . TYR A 1 103 ? 27.062 10.696 -21.447 1.00 95.00 103 TYR A N 1
ATOM 860 C CA . TYR A 1 103 ? 25.693 10.225 -21.250 1.00 95.00 103 TYR A CA 1
ATOM 861 C C . TYR A 1 103 ? 24.811 11.240 -20.523 1.00 95.00 103 TYR A C 1
ATOM 863 O O . TYR A 1 103 ? 23.596 11.082 -20.524 1.00 95.00 103 TYR A O 1
ATOM 871 N N . ASN A 1 104 ? 25.393 12.305 -19.964 1.00 94.62 104 ASN A N 1
ATOM 872 C CA . ASN A 1 104 ? 24.645 13.411 -19.366 1.00 94.62 104 ASN A CA 1
ATOM 873 C C . ASN A 1 104 ? 24.252 14.489 -20.392 1.00 94.62 104 ASN A C 1
ATOM 875 O O . ASN A 1 104 ? 23.486 15.388 -20.056 1.00 94.62 104 ASN A O 1
ATOM 879 N N . LYS A 1 105 ? 24.721 14.402 -21.650 1.00 96.81 105 LYS A N 1
ATOM 880 C CA . LYS A 1 105 ? 24.260 15.285 -22.735 1.00 96.81 105 LYS A CA 1
ATOM 881 C C . LYS A 1 105 ? 22.7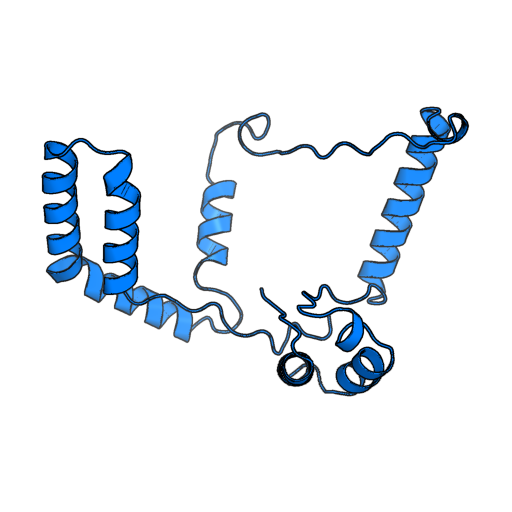37 15.141 -22.904 1.00 96.81 105 LYS A C 1
ATOM 883 O O . LYS A 1 105 ? 22.292 14.007 -23.093 1.00 96.81 105 LYS A O 1
ATOM 888 N N . PRO A 1 106 ? 21.943 16.235 -22.913 1.00 95.94 106 PRO A N 1
ATOM 889 C CA . PRO A 1 106 ? 20.478 16.155 -22.893 1.00 95.94 106 PRO A CA 1
ATOM 890 C C . PRO A 1 106 ? 19.882 15.241 -23.967 1.00 95.94 106 PRO A C 1
ATOM 892 O O . PRO A 1 106 ? 19.093 14.358 -23.644 1.00 95.94 106 PRO A O 1
ATOM 895 N N . LEU A 1 107 ? 20.328 15.376 -25.222 1.00 97.69 107 LEU A N 1
ATOM 896 C CA . LEU A 1 107 ? 19.859 14.542 -26.334 1.00 97.69 107 LEU A CA 1
ATOM 897 C C . LEU A 1 107 ? 20.161 13.051 -26.115 1.00 97.69 107 LEU A C 1
ATOM 899 O O . LEU A 1 107 ? 19.294 12.205 -26.323 1.00 97.69 107 LEU A O 1
ATOM 903 N N . VAL A 1 108 ? 21.375 12.724 -25.664 1.00 97.06 108 VAL A N 1
ATOM 904 C CA . VAL A 1 108 ? 21.802 11.337 -25.421 1.00 97.06 108 VAL A CA 1
ATOM 905 C C . VAL A 1 108 ? 21.026 10.740 -24.247 1.00 97.06 108 VAL A C 1
ATOM 907 O O . VAL A 1 108 ? 20.484 9.641 -24.369 1.00 97.06 108 VAL A O 1
ATOM 910 N N . LYS A 1 109 ? 20.922 11.471 -23.127 1.00 95.38 109 LYS A N 1
ATOM 911 C CA . LYS A 1 109 ? 20.210 11.015 -21.925 1.00 95.38 109 LYS A CA 1
ATOM 912 C C . LYS A 1 109 ? 18.727 10.802 -22.206 1.00 95.38 109 LYS A C 1
ATOM 914 O O . LYS A 1 109 ? 18.201 9.742 -21.885 1.00 95.38 109 LYS A O 1
ATOM 919 N N . ALA A 1 110 ? 18.074 11.768 -22.852 1.00 96.25 110 ALA A N 1
ATOM 920 C CA . ALA A 1 110 ? 16.666 11.670 -23.222 1.00 96.25 110 ALA A CA 1
ATOM 921 C C . ALA A 1 110 ? 16.410 10.480 -24.159 1.00 96.25 110 ALA A C 1
ATOM 923 O O . ALA A 1 110 ? 15.506 9.689 -23.903 1.00 96.25 110 ALA A O 1
ATOM 924 N N . THR A 1 111 ? 17.249 10.297 -25.187 1.00 98.00 111 THR A N 1
ATOM 925 C CA . THR A 1 111 ? 17.135 9.165 -26.123 1.00 98.00 111 THR A CA 1
ATOM 926 C C . THR A 1 111 ? 17.250 7.827 -25.392 1.00 98.00 111 THR A C 1
ATOM 928 O O . THR A 1 111 ? 16.401 6.952 -25.559 1.00 98.00 111 THR A O 1
ATOM 931 N N . ASN A 1 112 ? 18.255 7.676 -24.524 1.00 96.88 112 ASN A N 1
ATOM 932 C CA . ASN A 1 112 ? 18.445 6.452 -23.746 1.00 96.88 112 ASN A CA 1
ATOM 933 C C . ASN A 1 112 ? 17.286 6.189 -22.776 1.00 96.88 112 ASN A C 1
ATOM 935 O O . ASN A 1 112 ? 16.837 5.050 -22.678 1.00 96.88 112 ASN A O 1
ATOM 939 N N . LEU A 1 113 ? 16.776 7.218 -22.089 1.00 96.62 113 LEU A N 1
ATOM 940 C CA . LEU A 1 113 ? 15.630 7.085 -21.184 1.00 96.62 113 LEU A CA 1
ATOM 941 C C . LEU A 1 113 ? 14.372 6.642 -21.934 1.00 96.62 113 LEU A C 1
ATOM 943 O O . LEU A 1 113 ? 13.719 5.697 -21.507 1.00 96.62 113 LEU A O 1
ATOM 947 N N . VAL A 1 114 ? 14.060 7.258 -23.077 1.00 98.12 114 VAL A N 1
ATOM 948 C CA . VAL A 1 114 ? 12.895 6.880 -23.892 1.00 98.12 114 VAL A CA 1
ATOM 949 C C . VAL A 1 114 ? 13.013 5.437 -24.384 1.00 98.12 114 VAL A C 1
ATOM 951 O O . VAL A 1 114 ? 12.065 4.662 -24.246 1.00 98.12 114 VAL A O 1
ATOM 954 N N . ILE A 1 115 ? 14.181 5.042 -24.904 1.00 98.44 115 ILE A N 1
ATOM 955 C CA . ILE A 1 115 ? 14.421 3.667 -25.366 1.00 98.44 115 ILE A CA 1
ATOM 956 C C . ILE A 1 115 ? 14.290 2.670 -24.207 1.00 98.44 115 ILE A C 1
ATOM 958 O O . ILE A 1 115 ? 13.648 1.631 -24.364 1.00 98.44 115 ILE A O 1
ATOM 962 N N . SER A 1 116 ? 14.870 2.967 -23.043 1.00 98.12 116 SER A N 1
ATOM 963 C CA . SER A 1 116 ? 14.783 2.106 -21.858 1.00 98.12 116 SER A CA 1
ATOM 964 C C . SER A 1 116 ? 13.352 1.993 -21.328 1.00 98.12 116 SER A C 1
ATOM 966 O O . SER A 1 116 ? 12.905 0.882 -21.048 1.00 98.12 116 SER A O 1
ATOM 968 N N . SER A 1 117 ? 12.589 3.088 -21.291 1.00 97.94 117 SER A N 1
ATOM 969 C CA . SER A 1 117 ? 11.163 3.075 -20.935 1.00 97.94 117 SER A CA 1
ATOM 970 C C . SER A 1 117 ? 10.336 2.239 -21.915 1.00 97.94 117 SER A C 1
ATOM 972 O O . SER A 1 117 ? 9.492 1.445 -21.501 1.00 97.94 117 SER A O 1
ATOM 974 N N . ALA A 1 118 ? 10.611 2.342 -23.219 1.00 98.50 118 ALA A N 1
ATOM 975 C CA . ALA A 1 118 ? 9.951 1.517 -24.229 1.00 98.50 118 ALA A CA 1
ATOM 976 C C . ALA A 1 118 ? 10.312 0.028 -24.087 1.00 98.50 118 ALA A C 1
ATOM 978 O O . ALA A 1 118 ? 9.442 -0.832 -24.231 1.00 98.50 118 ALA A O 1
ATOM 979 N N . ARG A 1 119 ? 11.574 -0.295 -23.766 1.00 98.56 119 ARG A N 1
ATOM 980 C CA . ARG A 1 119 ? 12.002 -1.668 -23.447 1.00 98.56 119 ARG A CA 1
ATOM 981 C C . ARG A 1 119 ? 11.274 -2.199 -22.218 1.00 98.56 119 ARG A C 1
ATOM 983 O O . ARG A 1 119 ? 10.720 -3.287 -22.300 1.00 98.56 119 ARG A O 1
ATOM 990 N N . PHE A 1 120 ? 11.198 -1.420 -21.140 1.00 98.19 120 PHE A N 1
ATOM 991 C CA . PHE A 1 120 ? 10.451 -1.789 -19.937 1.00 98.19 120 PHE A CA 1
ATOM 992 C C . PHE A 1 120 ? 8.974 -2.065 -20.250 1.00 98.19 120 PHE A C 1
ATOM 994 O O . PHE A 1 120 ? 8.459 -3.124 -19.902 1.00 98.19 120 PHE A O 1
ATOM 1001 N N . MET A 1 121 ? 8.314 -1.173 -20.998 1.00 97.94 121 MET A N 1
ATOM 1002 C CA . MET A 1 121 ? 6.930 -1.366 -21.444 1.00 97.94 121 MET A CA 1
ATOM 1003 C C . MET A 1 121 ? 6.762 -2.662 -22.252 1.00 97.94 121 MET A C 1
ATOM 1005 O O . MET A 1 121 ? 5.805 -3.405 -22.027 1.00 97.94 121 MET A O 1
ATOM 1009 N N . LYS A 1 122 ? 7.675 -2.950 -23.190 1.00 98.19 122 LYS A N 1
ATOM 1010 C CA . LYS A 1 122 ? 7.651 -4.197 -23.970 1.00 98.19 122 LYS A CA 1
ATOM 1011 C C . LYS A 1 122 ? 7.837 -5.422 -23.075 1.00 98.19 122 LYS A C 1
ATOM 1013 O O . LYS A 1 122 ? 7.081 -6.375 -23.229 1.00 98.19 122 LYS A O 1
ATOM 1018 N N . SER A 1 123 ? 8.785 -5.385 -22.141 1.00 97.69 123 SER A N 1
ATOM 1019 C CA . SER A 1 123 ? 9.041 -6.484 -21.206 1.00 97.69 123 SER A CA 1
ATOM 1020 C C . SER A 1 123 ? 7.848 -6.755 -20.289 1.00 97.69 123 SER A C 1
ATOM 1022 O O . SER A 1 123 ? 7.474 -7.911 -20.095 1.00 97.69 123 SER A O 1
ATOM 1024 N N . LEU A 1 124 ? 7.204 -5.699 -19.782 1.00 96.31 124 LEU A N 1
ATOM 1025 C CA . LEU A 1 124 ? 5.995 -5.805 -18.967 1.00 96.31 124 LEU A CA 1
ATOM 1026 C C . LEU A 1 124 ? 4.839 -6.429 -19.761 1.00 96.31 124 LEU A C 1
ATOM 1028 O O . LEU A 1 124 ? 4.227 -7.389 -19.301 1.00 96.31 124 LEU A O 1
ATOM 1032 N N . ARG A 1 125 ? 4.569 -5.929 -20.976 1.00 96.75 125 ARG A N 1
ATOM 1033 C CA . ARG A 1 125 ? 3.492 -6.442 -21.845 1.00 96.75 125 ARG A CA 1
ATOM 1034 C C . ARG A 1 125 ? 3.726 -7.878 -22.304 1.00 96.75 125 ARG A C 1
ATOM 1036 O O . ARG A 1 125 ? 2.771 -8.633 -22.421 1.00 96.75 125 ARG A O 1
ATOM 1043 N N . ALA A 1 126 ? 4.980 -8.251 -22.552 1.00 97.25 126 ALA A N 1
ATOM 1044 C CA . ALA A 1 126 ? 5.352 -9.619 -22.896 1.00 97.25 126 ALA A CA 1
ATOM 1045 C C . ALA A 1 126 ? 5.354 -10.566 -21.681 1.00 97.25 126 ALA A C 1
ATOM 1047 O O . ALA A 1 126 ? 5.550 -11.764 -21.855 1.00 97.25 126 ALA A O 1
ATOM 1048 N N . GLY A 1 127 ? 5.160 -10.053 -20.459 1.00 94.25 127 GLY A N 1
ATOM 1049 C CA . GLY A 1 127 ? 5.162 -10.861 -19.240 1.00 94.25 127 GLY A CA 1
ATOM 1050 C C . GLY A 1 127 ? 6.529 -11.446 -18.874 1.00 94.25 127 GLY A C 1
ATOM 1051 O O . GLY A 1 127 ? 6.575 -12.413 -18.121 1.00 94.25 127 GLY A O 1
ATOM 1052 N N . ILE A 1 128 ? 7.621 -10.874 -19.397 1.00 94.94 128 ILE A N 1
ATOM 1053 C CA . ILE A 1 128 ? 9.003 -11.337 -19.165 1.00 94.94 128 ILE A CA 1
ATOM 1054 C C . ILE A 1 128 ? 9.734 -10.531 -18.086 1.00 94.94 128 ILE A C 1
ATOM 1056 O O . ILE A 1 128 ? 10.878 -10.838 -17.763 1.00 94.94 128 ILE A O 1
ATOM 1060 N N . LEU A 1 129 ? 9.109 -9.470 -17.564 1.00 94.25 129 LEU A N 1
ATOM 1061 C CA . LEU A 1 129 ? 9.632 -8.766 -16.398 1.00 94.25 129 LEU A CA 1
ATOM 1062 C C . LEU A 1 129 ? 9.548 -9.697 -15.184 1.00 94.25 129 LEU A C 1
ATOM 1064 O O . LEU A 1 129 ? 8.500 -10.311 -14.953 1.00 94.25 129 LEU A O 1
ATOM 1068 N N . GLU A 1 130 ? 10.642 -9.800 -14.429 1.00 91.38 130 GLU A N 1
ATOM 1069 C CA . GLU A 1 130 ? 10.653 -10.602 -13.208 1.00 91.38 130 GLU A CA 1
ATOM 1070 C C . GLU A 1 130 ? 9.561 -10.109 -12.240 1.00 91.38 130 GLU A C 1
ATOM 1072 O O . GLU A 1 130 ? 9.306 -8.903 -12.163 1.00 91.38 130 GLU A O 1
ATOM 1077 N N . PRO A 1 131 ? 8.860 -11.015 -11.534 1.00 92.31 131 PRO A N 1
ATOM 1078 C CA . PRO A 1 131 ? 7.869 -10.607 -10.549 1.00 92.31 131 PRO A CA 1
ATOM 1079 C C . PRO A 1 131 ? 8.498 -9.770 -9.432 1.00 92.31 131 PRO A C 1
ATOM 1081 O O . PRO A 1 131 ? 9.575 -10.100 -8.944 1.00 92.31 131 PRO A O 1
ATOM 1084 N N . GLU A 1 132 ? 7.783 -8.740 -8.981 1.00 91.38 132 GLU A N 1
ATOM 1085 C CA . GLU A 1 132 ? 8.188 -7.956 -7.814 1.00 91.38 132 GLU A CA 1
ATOM 1086 C C . GLU A 1 132 ? 8.052 -8.803 -6.545 1.00 91.38 132 GLU A C 1
ATOM 1088 O O . GLU A 1 132 ? 6.982 -9.352 -6.256 1.00 91.38 132 GLU A O 1
ATOM 1093 N N . VAL A 1 133 ? 9.150 -8.941 -5.805 1.00 91.00 133 VAL A N 1
ATOM 1094 C CA . VAL A 1 133 ? 9.255 -9.865 -4.680 1.00 91.00 133 VAL A CA 1
ATOM 1095 C C . VAL A 1 133 ? 10.135 -9.262 -3.586 1.00 91.00 133 VAL A C 1
ATOM 1097 O O . VAL A 1 133 ? 11.263 -8.845 -3.835 1.00 91.00 133 VAL A O 1
ATOM 1100 N N . PHE A 1 134 ? 9.655 -9.269 -2.337 1.00 89.31 134 PHE A N 1
ATOM 1101 C CA . PHE A 1 134 ? 10.455 -8.826 -1.198 1.00 89.31 134 PHE A CA 1
ATOM 1102 C C . PHE A 1 134 ? 11.219 -9.999 -0.575 1.00 89.31 134 PHE A C 1
ATOM 1104 O O . PHE A 1 134 ? 10.666 -10.853 0.126 1.00 89.31 134 PHE A O 1
ATOM 1111 N N . HIS A 1 135 ? 12.523 -10.031 -0.810 1.00 88.50 135 HIS A N 1
ATOM 1112 C CA . HIS A 1 135 ? 13.419 -11.064 -0.307 1.00 88.50 135 HIS A CA 1
ATOM 1113 C C . HIS A 1 135 ? 13.965 -10.694 1.083 1.00 88.50 135 HIS A C 1
ATOM 1115 O O . HIS A 1 135 ? 14.769 -9.774 1.203 1.00 88.50 135 HIS A O 1
ATOM 1121 N N . LEU A 1 136 ? 13.580 -11.428 2.141 1.00 86.62 136 LEU A N 1
ATOM 1122 C CA . LEU A 1 136 ? 14.151 -11.218 3.488 1.00 86.62 136 LEU A CA 1
ATOM 1123 C C . LEU A 1 136 ? 15.643 -11.576 3.546 1.00 86.62 136 LEU A C 1
ATOM 1125 O O . LEU A 1 136 ? 16.407 -10.957 4.279 1.00 86.62 136 LEU A O 1
ATOM 1129 N N . ASP A 1 137 ? 16.039 -12.597 2.786 1.00 87.38 137 ASP A N 1
ATOM 1130 C CA . ASP A 1 137 ? 17.426 -13.025 2.609 1.00 87.38 137 ASP A CA 1
ATOM 1131 C C . ASP A 1 137 ? 17.650 -13.334 1.118 1.00 87.38 137 ASP A C 1
ATOM 1133 O O . ASP A 1 137 ? 17.389 -14.465 0.675 1.00 87.38 137 ASP A O 1
ATOM 1137 N N . PRO A 1 138 ? 18.076 -12.341 0.311 1.00 87.88 138 PRO A N 1
ATOM 1138 C CA . PRO A 1 138 ? 18.260 -12.508 -1.131 1.00 87.88 138 PRO A CA 1
ATOM 1139 C C . PRO A 1 138 ? 19.222 -13.644 -1.478 1.00 87.88 138 PRO A C 1
ATOM 1141 O O . PRO A 1 138 ? 18.980 -14.385 -2.420 1.00 87.88 138 PRO A O 1
ATOM 1144 N N . LYS A 1 139 ? 20.248 -13.898 -0.654 1.00 86.62 139 LYS A N 1
ATOM 1145 C CA . LYS A 1 139 ? 21.218 -14.976 -0.913 1.00 86.62 139 LYS A CA 1
ATOM 1146 C C . LYS A 1 139 ? 20.579 -16.366 -0.939 1.00 86.62 139 LYS A C 1
ATOM 1148 O O . LYS A 1 139 ? 21.125 -17.276 -1.553 1.00 86.62 139 LYS A O 1
ATOM 1153 N N . LYS A 1 140 ? 19.446 -16.545 -0.255 1.00 82.19 140 LYS A N 1
ATOM 1154 C CA . LYS A 1 140 ? 18.700 -17.815 -0.217 1.00 82.19 140 LYS A CA 1
ATOM 1155 C C . LYS A 1 140 ? 17.501 -17.828 -1.149 1.00 82.19 140 LYS A C 1
ATOM 1157 O O . LYS A 1 140 ? 17.103 -18.892 -1.615 1.00 82.19 140 LYS A O 1
ATOM 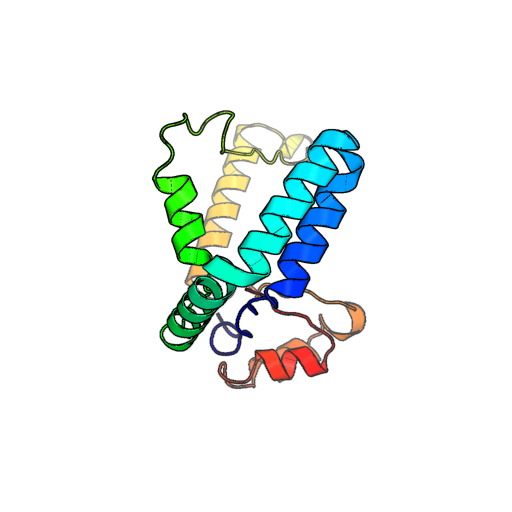1162 N N . SER A 1 141 ? 16.909 -16.664 -1.378 1.00 83.81 141 SER A N 1
ATOM 1163 C CA . SER A 1 141 ? 15.598 -16.558 -2.007 1.00 83.81 141 SER A CA 1
ATOM 1164 C C . SER A 1 141 ? 15.608 -15.931 -3.396 1.00 83.81 141 SER A C 1
ATOM 1166 O O . SER A 1 141 ? 14.687 -16.181 -4.156 1.00 83.81 141 SER A O 1
ATOM 1168 N N . ASP A 1 142 ? 16.646 -15.189 -3.764 1.00 88.38 142 ASP A N 1
ATOM 1169 C CA . ASP A 1 142 ? 16.850 -14.671 -5.114 1.00 88.38 142 ASP A CA 1
ATOM 1170 C C . ASP A 1 142 ? 17.844 -15.575 -5.863 1.00 88.38 142 ASP A C 1
ATOM 1172 O O . ASP A 1 142 ? 18.996 -15.231 -6.115 1.00 88.38 142 ASP A O 1
ATOM 1176 N N . THR A 1 143 ? 17.421 -16.812 -6.135 1.00 92.31 143 THR A N 1
ATOM 1177 C CA . THR A 1 143 ? 18.276 -17.851 -6.734 1.00 92.31 143 THR A CA 1
ATOM 1178 C C . THR A 1 143 ? 17.591 -18.540 -7.908 1.00 92.31 143 THR A C 1
ATOM 1180 O O . THR A 1 143 ? 16.363 -18.555 -8.012 1.00 92.31 143 THR A O 1
ATOM 1183 N N . ASP A 1 144 ? 18.372 -19.177 -8.782 1.00 92.19 144 ASP A N 1
ATOM 1184 C CA . ASP A 1 144 ? 17.830 -19.994 -9.877 1.00 92.19 144 ASP A CA 1
ATOM 1185 C C . ASP A 1 144 ? 16.971 -21.151 -9.368 1.00 92.19 144 ASP A C 1
ATOM 1187 O O . ASP A 1 144 ? 15.993 -21.528 -10.010 1.00 92.19 144 ASP A O 1
ATOM 1191 N N . LEU A 1 145 ? 17.314 -21.712 -8.203 1.00 91.25 145 LEU A N 1
ATOM 1192 C CA . LEU A 1 145 ? 16.510 -22.750 -7.569 1.00 91.25 145 LEU A CA 1
ATOM 1193 C C . LEU A 1 145 ? 15.127 -22.208 -7.199 1.00 91.25 145 LEU A C 1
ATOM 1195 O O . LEU A 1 145 ? 14.124 -22.829 -7.546 1.00 91.25 145 LEU A O 1
ATOM 1199 N N . PHE A 1 146 ? 15.068 -21.041 -6.552 1.00 91.62 146 PHE A N 1
ATOM 1200 C CA . PHE A 1 146 ? 13.806 -20.379 -6.231 1.00 91.62 146 PHE A CA 1
ATOM 1201 C C . PHE A 1 146 ? 12.986 -20.098 -7.494 1.00 91.62 146 PHE A C 1
ATOM 1203 O O . PHE A 1 146 ? 11.815 -20.478 -7.548 1.00 91.62 146 PHE A O 1
ATOM 1210 N N . ARG A 1 147 ? 13.599 -19.502 -8.527 1.00 92.38 147 ARG A N 1
ATOM 1211 C CA . ARG A 1 147 ? 12.934 -19.188 -9.804 1.00 92.38 147 ARG A CA 1
ATOM 1212 C C . ARG A 1 147 ? 12.381 -20.444 -10.482 1.00 92.38 147 ARG A C 1
ATOM 1214 O O . ARG A 1 147 ? 11.234 -20.445 -10.915 1.00 92.38 147 ARG A O 1
ATOM 1221 N N . LYS A 1 148 ? 13.159 -21.533 -10.529 1.00 92.50 148 LYS A N 1
ATOM 1222 C CA . LYS A 1 148 ? 12.727 -22.815 -11.111 1.00 92.50 148 LYS A CA 1
ATOM 1223 C C . LYS A 1 148 ? 11.579 -23.437 -10.325 1.00 92.50 148 LYS A C 1
ATOM 1225 O O . LYS A 1 148 ? 10.567 -23.792 -10.916 1.00 92.50 148 LYS A O 1
ATOM 1230 N N . VAL A 1 149 ? 11.718 -23.557 -9.004 1.00 92.00 149 VAL A N 1
ATOM 1231 C CA . VAL A 1 149 ? 10.695 -24.189 -8.159 1.00 92.00 149 VAL A CA 1
ATOM 1232 C C . VAL A 1 149 ? 9.403 -23.383 -8.201 1.00 92.00 149 VAL A C 1
ATOM 1234 O O . VAL A 1 149 ? 8.352 -23.934 -8.512 1.00 92.00 149 VAL A O 1
ATOM 1237 N N . THR A 1 150 ? 9.467 -22.076 -7.939 1.00 91.69 150 THR A N 1
ATOM 1238 C CA . THR A 1 150 ? 8.267 -21.230 -7.928 1.00 91.69 150 THR A CA 1
ATOM 1239 C C . THR A 1 150 ? 7.664 -21.057 -9.314 1.00 91.69 150 THR A C 1
ATOM 1241 O O . THR A 1 150 ? 6.443 -21.068 -9.419 1.00 91.69 150 THR A O 1
ATOM 1244 N N . GLY A 1 151 ? 8.474 -20.988 -10.374 1.00 91.56 151 GLY A N 1
ATOM 1245 C CA . GLY A 1 151 ? 8.001 -20.908 -11.757 1.00 91.56 151 GLY A CA 1
ATOM 1246 C C . GLY A 1 151 ? 7.265 -22.161 -12.241 1.00 91.56 151 GLY A C 1
ATOM 1247 O O . GLY A 1 151 ? 6.390 -22.051 -13.094 1.00 91.56 151 GLY A O 1
ATOM 1248 N N . LEU A 1 152 ? 7.567 -23.338 -11.678 1.00 94.31 152 LEU A N 1
ATOM 1249 C CA . LEU A 1 152 ? 6.846 -24.585 -11.969 1.00 94.31 152 LEU A CA 1
ATOM 1250 C C . LEU A 1 152 ? 5.537 -24.728 -11.178 1.00 94.31 152 LEU A C 1
ATOM 1252 O O . LEU A 1 152 ? 4.672 -25.515 -11.563 1.00 94.31 152 LEU A O 1
ATOM 1256 N N . LEU A 1 153 ? 5.376 -23.999 -10.070 1.00 95.12 153 LEU A N 1
ATOM 1257 C CA . LEU A 1 153 ? 4.147 -24.051 -9.282 1.00 95.12 153 LEU A CA 1
ATOM 1258 C C . LEU A 1 153 ? 2.997 -23.347 -10.014 1.00 95.12 153 LEU A C 1
ATOM 1260 O O . LEU A 1 153 ? 3.192 -22.254 -10.541 1.00 95.12 153 LEU A O 1
ATOM 1264 N N . PRO A 1 154 ? 1.769 -23.891 -9.979 1.00 96.38 154 PRO A N 1
ATOM 1265 C CA . PRO A 1 154 ? 0.591 -23.180 -10.461 1.00 96.38 154 PRO A CA 1
ATOM 1266 C C . PRO A 1 154 ? 0.393 -21.842 -9.736 1.00 96.38 154 PRO A C 1
ATOM 1268 O O . PRO A 1 154 ? 0.557 -21.761 -8.516 1.00 96.38 154 PRO A O 1
ATOM 1271 N N . SER A 1 155 ? -0.063 -20.812 -10.456 1.00 94.12 155 SER A N 1
ATOM 1272 C CA . SER A 1 155 ? -0.259 -19.453 -9.917 1.00 94.12 155 SER A CA 1
ATOM 1273 C C . SER A 1 155 ? -1.140 -19.401 -8.664 1.00 94.12 155 SER A C 1
ATOM 1275 O O . SER A 1 155 ? -0.893 -18.591 -7.774 1.00 94.12 155 SER A O 1
ATOM 1277 N N . LYS A 1 156 ? -2.094 -20.333 -8.529 1.00 94.75 156 LYS A N 1
ATOM 1278 C CA . LYS A 1 156 ? -2.983 -20.481 -7.361 1.00 94.75 156 LYS A CA 1
ATOM 1279 C C . LYS A 1 156 ? -2.282 -20.885 -6.059 1.00 94.75 156 LYS A C 1
ATOM 1281 O O . LYS A 1 156 ? -2.877 -20.742 -4.995 1.00 94.75 156 LYS A O 1
ATOM 1286 N N . ILE A 1 157 ? -1.047 -21.386 -6.119 1.00 94.75 157 ILE A N 1
ATOM 1287 C CA . ILE A 1 157 ? -0.265 -21.769 -4.930 1.00 94.75 157 ILE A CA 1
ATOM 1288 C C . ILE A 1 157 ? 1.151 -21.178 -4.903 1.00 94.75 157 ILE A C 1
ATOM 1290 O O . ILE A 1 157 ? 1.883 -21.379 -3.932 1.00 94.75 157 ILE A O 1
ATOM 1294 N N . ALA A 1 158 ? 1.541 -20.440 -5.943 1.00 94.56 158 ALA A N 1
ATOM 1295 C CA . ALA A 1 158 ? 2.899 -19.941 -6.129 1.00 94.56 158 ALA A CA 1
ATOM 1296 C C . ALA A 1 158 ? 3.392 -19.085 -4.949 1.00 94.56 158 ALA A C 1
ATOM 1298 O O . ALA A 1 158 ? 4.528 -19.254 -4.507 1.00 94.56 158 ALA A O 1
ATOM 1299 N N . THR A 1 159 ? 2.538 -18.225 -4.386 1.00 93.12 159 THR A N 1
ATOM 1300 C CA . THR A 1 159 ? 2.900 -17.362 -3.249 1.00 93.12 159 THR A CA 1
ATOM 1301 C C . THR A 1 159 ? 3.217 -18.172 -1.991 1.00 93.12 159 THR A C 1
ATOM 1303 O O . THR A 1 159 ? 4.191 -17.882 -1.298 1.00 93.12 159 THR A O 1
ATOM 1306 N N . TYR A 1 160 ? 2.469 -19.247 -1.726 1.00 91.19 160 TYR A N 1
ATOM 1307 C CA . TYR A 1 160 ? 2.755 -20.148 -0.604 1.00 91.19 160 TYR A CA 1
ATOM 1308 C C . TYR A 1 160 ? 4.074 -20.897 -0.798 1.00 91.19 160 TYR A C 1
ATOM 1310 O O . TYR A 1 160 ? 4.849 -21.031 0.146 1.00 91.19 160 TYR A O 1
ATOM 1318 N N . GLY A 1 161 ? 4.363 -21.323 -2.032 1.00 91.12 161 GLY A N 1
ATOM 1319 C CA . GLY A 1 161 ? 5.668 -21.877 -2.384 1.00 91.12 161 GLY A CA 1
ATOM 1320 C C . GLY A 1 161 ? 6.797 -20.882 -2.134 1.00 91.12 161 GLY A C 1
ATOM 1321 O O . GLY A 1 161 ? 7.805 -21.241 -1.533 1.00 91.12 161 GLY A O 1
ATOM 1322 N N . ALA A 1 162 ? 6.608 -19.614 -2.508 1.00 90.75 162 ALA A N 1
ATOM 1323 C CA . ALA A 1 162 ? 7.585 -18.566 -2.244 1.00 90.75 162 ALA A CA 1
ATOM 1324 C C . ALA A 1 162 ? 7.802 -18.327 -0.737 1.00 90.75 162 ALA A C 1
ATOM 1326 O O . ALA A 1 162 ? 8.946 -18.180 -0.301 1.00 90.75 162 ALA A O 1
ATOM 1327 N N . TYR A 1 163 ? 6.746 -18.375 0.084 1.00 90.00 163 TYR A N 1
ATOM 1328 C CA . TYR A 1 163 ? 6.864 -18.234 1.542 1.00 90.00 163 TYR A CA 1
ATOM 1329 C C . TYR A 1 163 ? 7.775 -19.286 2.189 1.00 90.00 163 TYR A C 1
ATOM 1331 O O . TYR A 1 163 ? 8.480 -18.963 3.149 1.00 90.00 163 TYR A O 1
ATOM 1339 N N . LEU A 1 164 ? 7.850 -20.506 1.643 1.00 86.56 164 LEU A N 1
ATOM 1340 C CA . LEU A 1 164 ? 8.771 -21.542 2.133 1.00 86.56 164 LEU A CA 1
ATOM 1341 C C . LEU A 1 164 ? 10.249 -21.140 1.990 1.00 86.56 164 LEU A C 1
ATOM 1343 O O . LEU A 1 164 ? 11.084 -21.557 2.791 1.00 86.56 164 LEU A O 1
ATOM 1347 N N . PHE A 1 165 ? 10.567 -20.264 1.035 1.00 82.75 165 PHE A N 1
ATOM 1348 C CA . PHE A 1 165 ? 11.906 -19.703 0.838 1.00 82.75 165 PHE A CA 1
ATOM 1349 C C . PHE A 1 165 ? 12.155 -18.424 1.656 1.00 82.75 165 PHE A C 1
ATOM 1351 O O . PHE A 1 165 ? 13.139 -17.727 1.419 1.00 82.75 165 PHE A O 1
ATOM 1358 N N . LYS A 1 166 ? 11.292 -18.101 2.634 1.00 80.75 166 LYS A N 1
ATOM 1359 C CA . LYS A 1 166 ? 11.344 -16.860 3.439 1.00 80.75 166 LYS A CA 1
ATOM 1360 C C . LYS A 1 166 ? 11.254 -15.580 2.602 1.00 80.75 166 LYS A C 1
ATOM 1362 O O . LYS A 1 166 ? 11.746 -14.525 2.995 1.00 80.75 166 LYS A O 1
ATOM 1367 N N . VAL A 1 167 ? 10.606 -15.664 1.454 1.00 79.12 167 VAL A N 1
ATOM 1368 C CA . VAL A 1 167 ? 10.210 -14.499 0.666 1.00 79.12 167 VAL A CA 1
ATOM 1369 C C . VAL A 1 167 ? 8.944 -13.905 1.259 1.00 79.12 167 VAL A C 1
ATOM 1371 O O . VAL A 1 167 ? 8.173 -14.637 1.862 1.00 79.12 167 VAL A O 1
ATOM 1374 N N . ARG A 1 168 ? 8.694 -12.605 1.100 1.00 78.06 168 ARG A N 1
ATOM 1375 C CA . ARG A 1 168 ? 7.362 -12.034 1.299 1.00 78.06 168 ARG A CA 1
ATOM 1376 C C . ARG A 1 168 ? 6.864 -11.412 0.001 1.00 78.06 168 ARG A C 1
ATOM 1378 O O . ARG A 1 168 ? 7.581 -10.666 -0.653 1.00 78.06 168 ARG A O 1
ATOM 1385 N N . ILE A 1 169 ? 5.629 -11.729 -0.359 1.00 74.00 169 ILE A N 1
ATOM 1386 C CA . ILE A 1 169 ? 4.926 -11.114 -1.482 1.00 74.00 169 ILE A CA 1
ATOM 1387 C C . ILE A 1 169 ? 3.655 -10.511 -0.893 1.00 74.00 169 ILE A C 1
ATOM 1389 O O . ILE A 1 169 ? 2.919 -11.205 -0.182 1.00 74.00 169 ILE A O 1
ATOM 1393 N N . PHE A 1 170 ? 3.469 -9.215 -1.111 1.00 70.44 170 PHE A N 1
ATOM 1394 C CA . PHE A 1 170 ? 2.350 -8.426 -0.609 1.00 70.44 170 PHE A CA 1
ATOM 1395 C C . PHE A 1 170 ? 1.632 -7.758 -1.787 1.00 70.44 170 PHE A C 1
ATOM 1397 O O . PHE A 1 170 ? 2.242 -7.567 -2.841 1.00 70.44 170 PHE A O 1
ATOM 1404 N N . LEU A 1 171 ? 0.347 -7.454 -1.589 1.00 50.19 171 LEU A N 1
ATOM 1405 C CA . LEU A 1 171 ? -0.431 -6.524 -2.416 1.00 50.19 171 LEU A CA 1
ATOM 1406 C C . LEU A 1 171 ? -0.040 -5.078 -2.101 1.00 50.19 171 LEU A C 1
ATOM 1408 O O . LEU A 1 171 ? 0.202 -4.802 -0.901 1.00 50.19 171 LEU A O 1
#